Protein AF-A0A8K0QU36-F1 (afdb_monomer_lite)

Foldseek 3Di:
DDDDDDDDDDDDDDDDDDDDDDDDDDDDDDDDDDDDDDDDPDPDDPALLPPDDDDDAQDQPPPDFLVVLLVVLVVQQVVQPDHPPDPGGDHLQVVQVSLQSSLCVDDFYQDPVGTDSGTDDSVLLVCSSPDDDGDDDRGVRNSSSSVVVVVSVVVVD

Structure (mmCIF, N/CA/C/O backbone):
data_AF-A0A8K0QU36-F1
#
_entry.id   AF-A0A8K0QU36-F1
#
loop_
_atom_site.group_PDB
_atom_site.id
_atom_site.type_symbol
_atom_site.label_atom_id
_atom_site.label_alt_id
_atom_site.label_comp_id
_atom_site.label_asym_id
_atom_site.label_entity_id
_atom_site.label_seq_id
_atom_site.pdbx_PDB_ins_code
_atom_site.Cartn_x
_atom_site.Cartn_y
_atom_site.Cartn_z
_atom_site.occupancy
_atom_site.B_iso_or_equiv
_atom_site.auth_seq_id
_atom_site.auth_comp_id
_atom_site.auth_asym_id
_atom_site.auth_atom_id
_atom_site.pdbx_PDB_model_num
ATOM 1 N N . MET A 1 1 ? 23.794 62.687 2.433 1.00 45.56 1 MET A N 1
ATOM 2 C CA . MET A 1 1 ? 22.501 63.332 2.124 1.00 45.56 1 MET A CA 1
ATOM 3 C C . MET A 1 1 ? 21.405 62.261 2.133 1.00 45.56 1 MET A C 1
ATOM 5 O O . MET A 1 1 ? 21.720 61.137 1.760 1.00 45.56 1 MET A O 1
ATOM 9 N N . PRO A 1 2 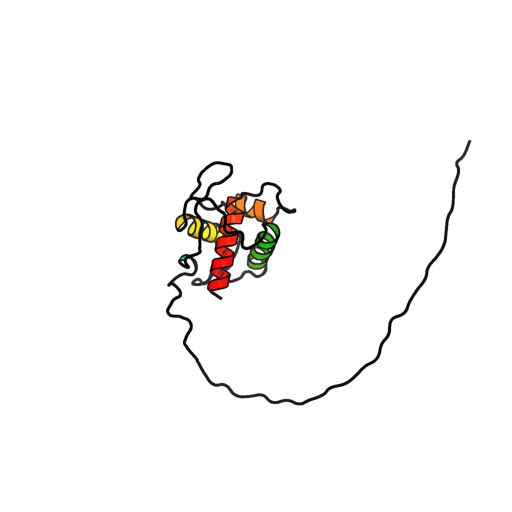? 20.215 62.592 2.667 1.00 50.97 2 PRO A N 1
ATOM 10 C CA . PRO A 1 2 ? 19.118 61.691 3.086 1.00 50.97 2 PRO A CA 1
ATOM 11 C C . PRO A 1 2 ? 18.182 61.247 1.917 1.00 50.97 2 PRO A C 1
ATOM 13 O O . PRO A 1 2 ? 18.490 61.574 0.770 1.00 50.97 2 PRO A O 1
ATOM 16 N N . PRO A 1 3 ? 17.114 60.448 2.170 1.00 62.78 3 PRO A N 1
ATOM 17 C CA . PRO A 1 3 ? 16.511 59.495 1.230 1.00 62.78 3 PRO A CA 1
ATOM 18 C C . PRO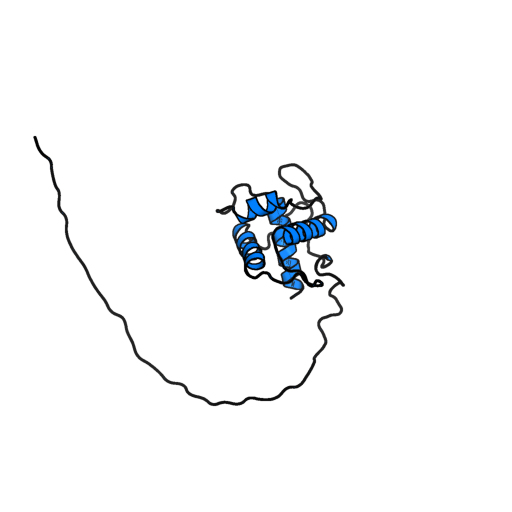 A 1 3 ? 15.348 60.077 0.408 1.00 62.78 3 PRO A C 1
ATOM 20 O O . PRO A 1 3 ? 14.805 61.129 0.732 1.00 62.78 3 PRO A O 1
ATOM 23 N N . SER A 1 4 ? 14.934 59.364 -0.645 1.00 68.75 4 SER A N 1
ATOM 24 C CA . SER A 1 4 ? 13.671 59.625 -1.349 1.00 68.75 4 SER A CA 1
ATOM 25 C C . SER A 1 4 ? 12.627 58.575 -0.980 1.00 68.75 4 SER A C 1
ATOM 27 O O . SER A 1 4 ? 12.586 57.485 -1.546 1.00 68.75 4 SER A O 1
ATOM 29 N N . ASP A 1 5 ? 11.790 58.953 -0.018 1.00 57.06 5 ASP A N 1
ATOM 30 C CA . ASP A 1 5 ? 10.438 58.443 0.176 1.00 57.06 5 ASP A CA 1
ATOM 31 C C . ASP A 1 5 ? 9.580 58.751 -1.060 1.00 57.06 5 ASP A C 1
ATOM 33 O O . ASP A 1 5 ? 9.415 59.911 -1.442 1.00 57.06 5 ASP A O 1
ATOM 37 N N . MET A 1 6 ? 8.965 57.726 -1.650 1.00 68.44 6 MET A N 1
ATOM 38 C CA . MET A 1 6 ? 7.780 57.900 -2.487 1.00 68.44 6 MET A CA 1
ATOM 39 C C . MET A 1 6 ? 6.622 57.122 -1.877 1.00 68.44 6 MET A C 1
ATOM 41 O O . MET A 1 6 ? 6.490 55.909 -2.014 1.00 68.44 6 MET A O 1
ATOM 45 N N . GLN A 1 7 ? 5.775 57.883 -1.192 1.00 57.81 7 GLN A N 1
ATOM 46 C CA . GLN A 1 7 ? 4.448 57.489 -0.757 1.00 57.81 7 GLN A CA 1
ATOM 47 C C . GLN A 1 7 ? 3.567 57.180 -1.976 1.00 57.81 7 GLN A C 1
ATOM 49 O O . GLN A 1 7 ? 3.507 57.977 -2.916 1.00 57.81 7 GLN A O 1
ATOM 54 N N . ARG A 1 8 ? 2.780 56.099 -1.923 1.00 59.91 8 ARG A N 1
ATOM 55 C CA . ARG A 1 8 ? 1.491 56.063 -2.627 1.00 59.91 8 ARG A CA 1
ATOM 56 C C . ARG A 1 8 ? 0.457 55.220 -1.883 1.00 59.91 8 ARG A C 1
ATOM 58 O O . ARG A 1 8 ? 0.452 53.997 -1.938 1.00 59.91 8 ARG A O 1
ATOM 65 N N . THR A 1 9 ? -0.420 55.943 -1.201 1.00 62.91 9 THR A N 1
ATOM 66 C CA . THR A 1 9 ? -1.713 55.524 -0.645 1.00 62.91 9 THR A CA 1
ATOM 67 C C . THR A 1 9 ? -2.759 55.346 -1.760 1.00 62.91 9 THR A C 1
ATOM 69 O O . THR A 1 9 ? -2.553 55.833 -2.873 1.00 62.91 9 THR A O 1
ATOM 72 N N . MET A 1 10 ? -3.916 54.773 -1.380 1.00 48.91 10 MET A N 1
ATOM 73 C CA . MET A 1 10 ? -5.241 54.669 -2.040 1.00 48.91 10 MET A CA 1
ATOM 74 C C . MET A 1 10 ? -5.506 53.235 -2.554 1.00 48.91 10 MET A C 1
ATOM 76 O O . MET A 1 10 ? -4.688 52.701 -3.286 1.00 48.91 10 MET A O 1
ATOM 80 N N . ARG A 1 11 ? -6.620 52.544 -2.275 1.00 57.56 11 ARG A N 1
ATOM 81 C CA . ARG A 1 11 ? -7.922 52.913 -1.688 1.00 57.56 11 ARG A CA 1
ATOM 82 C C . ARG A 1 11 ? -8.710 51.612 -1.409 1.00 57.56 11 ARG A C 1
ATOM 84 O O . ARG A 1 11 ? -8.666 50.708 -2.237 1.00 57.56 11 ARG A O 1
ATOM 91 N N . SER A 1 12 ? -9.453 51.545 -0.302 1.00 51.12 12 SER A N 1
ATOM 92 C CA . SER A 1 12 ? -10.489 50.529 -0.044 1.00 51.12 12 SER A CA 1
ATOM 93 C C . SER A 1 12 ? -11.645 50.625 -1.042 1.00 51.12 12 SER A C 1
ATOM 95 O O . SER A 1 12 ? -12.034 51.729 -1.431 1.00 51.12 12 SER A O 1
ATOM 97 N N . THR A 1 13 ? -12.268 49.495 -1.382 1.00 55.62 13 THR A N 1
ATOM 98 C CA . THR A 1 13 ? -13.684 49.464 -1.781 1.00 55.62 13 THR A CA 1
ATOM 99 C C . THR A 1 13 ? -14.317 48.152 -1.321 1.00 55.62 13 THR A C 1
ATOM 101 O O . THR A 1 13 ? -13.862 47.064 -1.662 1.00 55.62 13 THR A O 1
ATOM 104 N N . GLU A 1 14 ? -15.336 48.308 -0.489 1.00 46.00 14 GLU A N 1
ATOM 105 C CA . GLU A 1 14 ? -16.201 47.298 0.105 1.00 46.00 14 GLU A CA 1
ATOM 106 C C . GLU A 1 14 ? -17.443 47.029 -0.773 1.00 46.00 14 GLU A C 1
ATOM 108 O O . GLU A 1 14 ? -18.006 47.976 -1.316 1.00 46.00 14 GLU A O 1
ATOM 113 N N . LEU A 1 15 ? -17.890 45.755 -0.759 1.00 45.91 15 LEU A N 1
ATOM 114 C CA . LEU A 1 15 ? -19.283 45.235 -0.823 1.00 45.91 15 LEU A CA 1
ATOM 115 C C . LEU A 1 15 ? -20.071 45.338 -2.164 1.00 45.91 15 LEU A C 1
ATOM 117 O O . LEU A 1 15 ? -19.744 46.198 -2.976 1.00 45.91 15 LEU A O 1
ATOM 121 N N . PRO A 1 16 ? -21.106 44.485 -2.439 1.00 58.50 16 PRO A N 1
ATOM 122 C CA . PRO A 1 16 ? -21.974 43.774 -1.480 1.00 58.50 16 PRO A CA 1
ATOM 123 C C . PRO A 1 16 ? -22.357 42.297 -1.764 1.00 58.50 16 PRO A C 1
ATOM 125 O O . PRO A 1 16 ? -22.212 41.752 -2.854 1.00 58.50 16 PRO A O 1
ATOM 128 N N . ILE A 1 17 ? -22.917 41.689 -0.711 1.00 56.88 17 ILE A N 1
ATOM 129 C CA . ILE A 1 17 ? -23.646 40.412 -0.644 1.00 56.88 17 ILE A CA 1
ATOM 130 C C . ILE A 1 17 ? -25.107 40.637 -1.085 1.00 56.88 17 ILE A C 1
ATOM 132 O O . ILE A 1 17 ? -25.687 41.650 -0.691 1.00 56.88 17 ILE A O 1
ATOM 136 N N . PRO A 1 18 ? -25.755 39.681 -1.771 1.00 55.44 18 PRO A N 1
ATOM 137 C CA . PRO A 1 18 ? -27.208 39.546 -1.758 1.00 55.44 18 PRO A CA 1
ATOM 138 C C . PRO A 1 18 ? -27.679 38.348 -0.911 1.00 55.44 18 PRO A C 1
ATOM 140 O O . PRO A 1 18 ? -27.297 37.203 -1.147 1.00 55.44 18 PRO A O 1
ATOM 143 N N . SER A 1 19 ? -28.546 38.643 0.060 1.00 47.41 19 SER A N 1
ATOM 144 C CA . SER A 1 19 ? -29.415 37.703 0.788 1.00 47.41 19 SER A CA 1
ATOM 145 C C . SER A 1 19 ? -30.779 37.564 0.092 1.00 47.41 19 SER A C 1
ATOM 147 O O . SER A 1 19 ? -31.173 38.499 -0.607 1.00 47.41 19 SER A O 1
ATOM 149 N N . THR A 1 20 ? -31.515 36.473 0.389 1.00 48.56 20 THR A N 1
ATOM 150 C CA . THR A 1 20 ? -33.004 36.259 0.380 1.00 48.56 20 THR A CA 1
ATOM 151 C C . THR A 1 20 ? -33.381 34.935 -0.326 1.00 48.56 20 THR A C 1
ATOM 153 O O . THR A 1 20 ? -33.236 34.839 -1.537 1.00 48.56 20 THR A O 1
ATOM 156 N N . ILE A 1 21 ? -33.553 33.815 0.403 1.00 48.84 21 ILE A N 1
ATOM 157 C CA . ILE A 1 21 ? -34.781 33.203 1.000 1.00 48.84 21 ILE A CA 1
ATOM 158 C C . ILE A 1 21 ? -35.715 32.514 -0.022 1.00 48.84 21 ILE A C 1
ATOM 160 O O . ILE A 1 21 ? -36.285 33.189 -0.871 1.00 48.84 21 ILE A O 1
ATOM 164 N N . ALA A 1 22 ? -35.954 31.203 0.160 1.00 50.88 22 ALA A N 1
ATOM 165 C CA . ALA A 1 22 ? -37.264 30.560 -0.033 1.00 50.88 22 ALA A CA 1
ATOM 166 C C . ALA A 1 22 ? -37.329 29.190 0.683 1.00 50.88 22 ALA A C 1
ATOM 168 O O . ALA A 1 22 ? -36.541 28.288 0.399 1.00 50.88 22 ALA A O 1
ATOM 169 N N . ASP A 1 23 ? -38.285 29.095 1.607 1.00 43.94 23 ASP A N 1
ATOM 170 C CA . ASP A 1 23 ? -38.778 27.925 2.335 1.00 43.94 23 ASP A CA 1
ATOM 171 C C . ASP A 1 23 ? -39.265 26.773 1.443 1.00 43.94 23 ASP A C 1
ATOM 173 O O . ASP A 1 23 ? -39.796 26.976 0.350 1.00 43.94 23 ASP A O 1
ATOM 177 N N . GLY A 1 24 ? -39.169 25.557 1.983 1.00 41.25 24 GLY A N 1
ATOM 178 C CA . GLY A 1 24 ? -39.742 24.346 1.407 1.00 41.25 24 GLY A CA 1
ATOM 179 C C . GLY A 1 24 ? -39.797 23.207 2.422 1.00 41.25 24 GLY A C 1
ATOM 180 O O . GLY A 1 24 ? -39.072 22.226 2.281 1.00 41.25 24 GLY A O 1
ATOM 181 N N . ASP A 1 25 ? -40.650 23.346 3.439 1.00 46.16 25 ASP A N 1
ATOM 182 C CA . ASP A 1 25 ? -41.126 22.244 4.282 1.00 46.16 25 ASP A CA 1
ATOM 183 C C . ASP A 1 25 ? -41.812 21.162 3.430 1.00 46.16 25 ASP A C 1
ATOM 185 O O . ASP A 1 25 ? -42.714 21.471 2.647 1.00 46.16 25 ASP A O 1
ATOM 189 N N . LYS A 1 26 ? -41.448 19.887 3.632 1.00 53.66 26 LYS A N 1
ATOM 190 C CA . LYS A 1 26 ? -42.383 18.757 3.501 1.00 53.66 26 LYS A CA 1
ATOM 191 C C . LYS A 1 26 ? -41.963 17.558 4.354 1.00 53.66 26 LYS A C 1
ATOM 193 O O . LYS A 1 26 ? -40.803 17.160 4.409 1.00 53.66 26 LYS A O 1
ATOM 198 N N . GLU A 1 27 ? -42.978 17.028 5.019 1.00 45.25 27 GLU A N 1
ATOM 199 C CA . GLU A 1 27 ? -42.992 16.089 6.133 1.00 45.25 27 GLU A CA 1
ATOM 200 C C . GLU A 1 27 ? -42.409 14.689 5.854 1.00 45.25 27 GLU A C 1
ATOM 202 O O . GLU A 1 27 ? -42.726 14.026 4.872 1.00 45.25 27 GLU A O 1
ATOM 207 N N . ASN A 1 28 ? -41.592 14.229 6.804 1.00 48.31 28 ASN A N 1
ATOM 208 C CA . ASN A 1 28 ? -41.808 13.047 7.649 1.00 48.31 28 ASN A CA 1
ATOM 209 C C . ASN A 1 28 ? -42.518 11.812 7.040 1.00 48.31 28 ASN A C 1
ATOM 211 O O . ASN A 1 28 ? -43.740 11.790 6.919 1.00 48.31 28 ASN A O 1
ATOM 215 N N . GLN A 1 29 ? -41.758 10.729 6.819 1.00 44.88 29 GLN A N 1
ATOM 216 C CA . GLN A 1 29 ? -42.205 9.337 7.007 1.00 44.88 29 GLN A CA 1
ATOM 217 C C . GLN A 1 29 ? -40.998 8.371 6.983 1.00 44.88 29 GLN A C 1
ATOM 219 O O . GLN A 1 29 ? -40.489 7.982 5.938 1.00 44.88 29 GLN A O 1
ATOM 224 N N . SER A 1 30 ? -40.529 7.974 8.168 1.00 48.59 30 SER A N 1
ATOM 225 C CA . SER A 1 30 ? -40.088 6.586 8.405 1.00 48.59 30 SER A CA 1
ATOM 226 C C . SER A 1 30 ? -41.333 5.775 8.811 1.00 48.59 30 SER A C 1
ATOM 228 O O . SER A 1 30 ? -42.301 6.414 9.228 1.00 48.59 30 SER A O 1
ATOM 230 N N . PRO A 1 31 ? -41.353 4.426 8.823 1.00 61.03 31 PRO A N 1
ATOM 231 C CA . PRO A 1 31 ? -40.268 3.460 8.595 1.00 61.03 31 PRO A CA 1
ATOM 232 C C . PRO A 1 31 ? -40.669 2.316 7.627 1.00 61.03 31 PRO A C 1
ATOM 234 O O . PRO A 1 31 ? -41.835 2.181 7.295 1.00 61.03 31 PRO A O 1
ATOM 237 N N . VAL A 1 32 ? -39.735 1.437 7.237 1.00 43.47 32 VAL A N 1
ATOM 238 C CA . VAL A 1 32 ? -39.955 -0.027 7.122 1.00 43.47 32 VAL A CA 1
ATOM 239 C C . VAL A 1 32 ? -38.612 -0.710 6.846 1.00 43.47 32 VAL A C 1
ATOM 241 O O . VAL A 1 32 ? -37.908 -0.417 5.886 1.00 43.47 32 VAL A O 1
ATOM 244 N N . ARG A 1 33 ? -38.256 -1.622 7.753 1.00 57.25 33 ARG A N 1
ATOM 245 C CA . ARG A 1 33 ? -37.250 -2.663 7.553 1.00 57.25 33 ARG A CA 1
ATOM 246 C C . ARG A 1 33 ? -37.854 -3.754 6.683 1.00 57.25 33 ARG A C 1
ATOM 248 O O . ARG A 1 33 ? -38.944 -4.218 6.998 1.00 57.25 33 ARG A O 1
ATOM 255 N N . THR A 1 34 ? -37.113 -4.200 5.685 1.00 37.84 34 THR A N 1
ATOM 256 C CA . THR A 1 34 ? -37.109 -5.531 5.046 1.00 37.84 34 THR A CA 1
ATOM 257 C C . THR A 1 34 ? -36.242 -5.330 3.807 1.00 37.84 34 THR A C 1
ATOM 259 O O . THR A 1 34 ? -36.353 -4.311 3.145 1.00 37.84 34 THR A O 1
ATOM 262 N N . SER A 1 35 ? -35.299 -6.164 3.429 1.00 46.28 35 SER A N 1
ATOM 263 C CA . SER A 1 35 ? -34.723 -7.402 3.937 1.00 46.28 35 SER A CA 1
ATOM 264 C C . SER A 1 35 ? -33.541 -7.651 2.994 1.00 46.28 35 SER A C 1
ATOM 266 O O . SER A 1 35 ? -33.493 -7.085 1.904 1.00 46.28 35 SER A O 1
ATOM 268 N N . SER A 1 36 ? -32.586 -8.455 3.440 1.00 51.97 36 SER A N 1
ATOM 269 C CA . SER A 1 36 ? -31.518 -9.048 2.641 1.00 51.97 36 SER A CA 1
ATOM 270 C C . SER A 1 36 ? -31.891 -9.264 1.170 1.00 51.97 36 SER A C 1
ATOM 272 O O . SER A 1 36 ? -32.830 -10.002 0.888 1.00 51.97 36 SER A O 1
ATOM 274 N N . ASP A 1 37 ? -31.116 -8.673 0.265 1.00 45.09 37 ASP A N 1
ATOM 275 C CA . ASP A 1 37 ? -30.994 -9.152 -1.109 1.00 45.09 37 ASP A CA 1
ATOM 276 C C . ASP A 1 37 ? -29.506 -9.457 -1.329 1.00 45.09 37 ASP A C 1
ATOM 278 O O . ASP A 1 37 ? -28.669 -8.596 -1.616 1.00 45.09 37 ASP A O 1
ATOM 282 N N . GLU A 1 38 ? -29.157 -10.701 -0.998 1.00 53.06 38 GLU A N 1
ATOM 283 C CA . GLU A 1 38 ? -27.976 -11.381 -1.511 1.00 53.06 38 GLU A CA 1
ATOM 284 C C . GLU A 1 38 ? -28.052 -11.379 -3.039 1.00 53.06 38 GLU A C 1
ATOM 286 O O . GLU A 1 38 ? -29.000 -11.949 -3.563 1.00 53.06 38 GLU A O 1
ATOM 291 N N . SER A 1 39 ? -27.065 -10.794 -3.735 1.00 50.66 39 SER A N 1
ATOM 292 C CA . SER A 1 39 ? -26.562 -11.244 -5.056 1.00 50.66 39 SER A CA 1
ATOM 293 C C . SER A 1 39 ? -25.512 -10.278 -5.628 1.00 50.66 39 SER A C 1
ATOM 295 O O . SER A 1 39 ? -25.708 -9.658 -6.670 1.00 50.66 39 SER A O 1
ATOM 297 N N . ARG A 1 40 ? -24.360 -10.128 -4.966 1.00 50.00 40 ARG A N 1
ATOM 298 C CA . ARG A 1 40 ? -23.145 -9.592 -5.624 1.00 50.00 40 ARG A CA 1
ATOM 299 C C . ARG A 1 40 ? -21.858 -10.323 -5.246 1.00 50.00 40 ARG A C 1
ATOM 301 O O . ARG A 1 40 ? -20.773 -9.822 -5.508 1.00 50.00 40 ARG A O 1
ATOM 308 N N . SER A 1 41 ? -21.955 -11.496 -4.624 1.00 52.94 41 SER A N 1
ATOM 309 C CA . SER A 1 41 ? -20.802 -12.114 -3.965 1.00 52.94 41 SER A CA 1
ATOM 310 C C . SER A 1 41 ? -20.617 -13.578 -4.346 1.00 52.94 41 SER A C 1
ATOM 312 O O . SER A 1 41 ? -20.556 -14.438 -3.474 1.00 52.94 41 SER A O 1
ATOM 314 N N . SER A 1 42 ? -20.526 -13.862 -5.644 1.00 56.91 42 SER A N 1
ATOM 315 C CA . SER A 1 42 ? -20.072 -15.173 -6.134 1.00 56.91 42 SER A CA 1
ATOM 316 C C . SER A 1 42 ? -18.823 -15.113 -7.015 1.00 56.91 42 SER A C 1
ATOM 318 O O . SER A 1 42 ? -18.152 -16.129 -7.135 1.00 56.91 42 SER A O 1
ATOM 320 N N . ASP A 1 43 ? -18.455 -13.942 -7.549 1.00 69.00 43 ASP A N 1
ATOM 321 C CA . ASP A 1 43 ? -17.285 -13.811 -8.436 1.00 69.00 43 ASP A CA 1
ATOM 322 C C . ASP A 1 43 ? -16.073 -13.140 -7.769 1.00 69.00 43 ASP A C 1
ATOM 324 O O . ASP A 1 43 ? -14.991 -13.085 -8.351 1.00 69.00 43 ASP A O 1
ATOM 328 N N . LEU A 1 44 ? -16.228 -12.622 -6.543 1.00 73.69 44 LEU A N 1
ATOM 329 C CA . LEU A 1 44 ? -15.104 -12.062 -5.797 1.00 73.69 44 LEU A CA 1
ATOM 330 C C . LEU A 1 44 ? -14.327 -13.185 -5.095 1.00 73.69 44 LEU A C 1
ATOM 332 O O . LEU A 1 44 ? -14.931 -14.057 -4.464 1.00 73.69 44 LEU A O 1
ATOM 336 N N . PRO A 1 45 ? -12.988 -13.172 -5.171 1.00 81.94 45 PRO A N 1
ATOM 337 C CA . PRO A 1 45 ? -12.164 -14.190 -4.537 1.00 81.94 45 PRO A CA 1
ATOM 338 C C . PRO A 1 45 ? -12.226 -14.107 -3.005 1.00 81.94 45 PRO A C 1
ATOM 340 O O . PRO A 1 45 ? -12.663 -13.116 -2.424 1.00 81.94 45 PRO A O 1
ATOM 343 N N . ALA A 1 46 ? -11.721 -15.140 -2.325 1.00 84.12 46 ALA A N 1
ATOM 344 C CA . ALA A 1 46 ? -11.716 -15.211 -0.859 1.00 84.12 46 ALA A CA 1
ATOM 345 C C . ALA A 1 46 ? -10.920 -14.075 -0.178 1.00 84.12 46 ALA A C 1
ATOM 347 O O . ALA A 1 46 ? -11.118 -13.799 1.006 1.00 84.12 46 ALA A O 1
ATOM 348 N N . SER A 1 47 ? -10.018 -13.413 -0.909 1.00 86.88 47 SER A N 1
ATOM 349 C CA . SER A 1 47 ? -9.255 -12.258 -0.442 1.00 86.88 47 SER A CA 1
ATOM 350 C C . SER A 1 47 ? -9.240 -11.159 -1.495 1.00 86.88 47 SER A C 1
ATOM 352 O O . SER A 1 47 ? -9.014 -11.427 -2.670 1.00 86.88 47 SER A O 1
ATOM 354 N N . TYR A 1 48 ? -9.360 -9.901 -1.065 1.00 89.19 48 TYR A N 1
ATOM 355 C CA . TYR A 1 48 ? -9.229 -8.743 -1.955 1.00 89.19 48 TYR A CA 1
ATOM 356 C C . TYR A 1 48 ? -7.870 -8.696 -2.678 1.00 89.19 48 TYR A C 1
ATOM 358 O O . TYR A 1 48 ? -7.755 -8.151 -3.773 1.00 89.19 48 TYR A O 1
ATOM 366 N N . LEU A 1 49 ? -6.837 -9.301 -2.083 1.00 88.69 49 LEU A N 1
ATOM 367 C CA . LEU A 1 49 ? -5.508 -9.423 -2.677 1.00 88.69 49 LEU A CA 1
ATOM 368 C C . LEU A 1 49 ? -5.511 -10.277 -3.951 1.00 88.69 49 LEU A C 1
ATOM 370 O O . LEU A 1 49 ? -4.678 -10.046 -4.823 1.00 88.69 49 LEU A O 1
ATOM 374 N N . ASP A 1 50 ? -6.457 -11.206 -4.084 1.00 87.06 50 ASP A N 1
ATOM 375 C CA . ASP A 1 50 ? -6.573 -12.128 -5.219 1.00 87.06 50 ASP A CA 1
ATOM 376 C C . ASP A 1 50 ? -7.438 -11.575 -6.357 1.00 87.06 50 ASP A C 1
ATOM 378 O O . ASP A 1 50 ? -7.617 -12.250 -7.365 1.00 87.06 50 ASP A O 1
ATOM 382 N N . ILE A 1 51 ? -7.982 -10.357 -6.221 1.00 86.00 51 ILE A N 1
ATOM 383 C CA . ILE A 1 51 ? -8.731 -9.716 -7.307 1.00 86.00 51 ILE A CA 1
ATOM 384 C C . ILE A 1 51 ? -7.784 -9.543 -8.504 1.00 86.00 51 ILE A C 1
ATOM 386 O O . ILE A 1 51 ? -6.788 -8.823 -8.360 1.00 86.00 51 ILE A O 1
ATOM 390 N N . PRO A 1 52 ? -8.053 -10.164 -9.666 1.00 83.50 52 PRO A N 1
ATOM 391 C CA . PRO A 1 52 ? -7.234 -9.954 -10.848 1.00 83.50 52 PRO A CA 1
ATOM 392 C C . PRO A 1 52 ? -7.368 -8.495 -11.287 1.00 83.50 52 PRO A C 1
ATOM 394 O O . PRO A 1 52 ? -8.467 -7.942 -11.311 1.00 83.50 52 PRO A O 1
ATOM 397 N N . LEU A 1 53 ? -6.239 -7.864 -11.592 1.00 82.56 53 LEU A N 1
ATOM 398 C CA . LEU A 1 53 ? -6.199 -6.537 -12.191 1.00 82.56 53 LEU A CA 1
ATOM 399 C C . LEU A 1 53 ? -5.572 -6.669 -13.573 1.00 82.56 53 LEU A C 1
ATOM 401 O O . LEU A 1 53 ? -4.636 -7.447 -13.746 1.00 82.56 53 LEU A O 1
ATOM 405 N N . ASP A 1 54 ? -6.088 -5.911 -14.537 1.00 75.00 54 ASP A N 1
ATOM 406 C CA . ASP A 1 54 ? -5.522 -5.886 -15.880 1.00 75.00 54 ASP A CA 1
ATOM 407 C C . ASP A 1 54 ? -4.140 -5.226 -15.824 1.00 75.00 54 ASP A C 1
ATOM 409 O O . ASP A 1 54 ? -3.996 -4.022 -15.596 1.00 75.00 54 ASP A O 1
ATOM 413 N N . GLU A 1 55 ? -3.109 -6.045 -15.997 1.00 71.56 55 GLU A N 1
ATOM 414 C CA . GLU A 1 55 ? -1.721 -5.618 -16.081 1.00 71.56 55 GLU A CA 1
ATOM 415 C C . GLU A 1 55 ? -1.225 -5.797 -17.506 1.00 71.56 55 GLU A C 1
ATOM 417 O O . GLU A 1 55 ? -1.226 -6.898 -18.059 1.00 71.56 55 GLU A O 1
ATOM 422 N N . ILE A 1 56 ? -0.743 -4.708 -18.091 1.00 67.31 56 ILE A N 1
ATOM 423 C CA . ILE A 1 56 ? 0.064 -4.774 -19.301 1.00 67.31 56 ILE A CA 1
ATOM 424 C C . ILE A 1 56 ? 1.512 -4.932 -18.836 1.00 67.31 56 ILE A C 1
ATOM 426 O O . ILE A 1 56 ? 2.024 -4.120 -18.065 1.00 67.31 56 ILE A O 1
ATOM 430 N N . GLN A 1 57 ? 2.176 -6.009 -19.260 1.00 61.34 57 GLN A N 1
ATOM 431 C CA . GLN A 1 57 ? 3.548 -6.298 -18.847 1.00 61.34 57 GLN A CA 1
ATOM 432 C C . GLN A 1 57 ? 4.481 -5.132 -19.212 1.00 61.34 57 GLN A C 1
ATOM 434 O O . GLN A 1 57 ? 4.582 -4.753 -20.376 1.00 61.34 57 GLN A O 1
ATOM 439 N N . GLY A 1 58 ? 5.176 -4.579 -18.214 1.00 55.78 58 GLY A N 1
ATOM 440 C CA . GLY A 1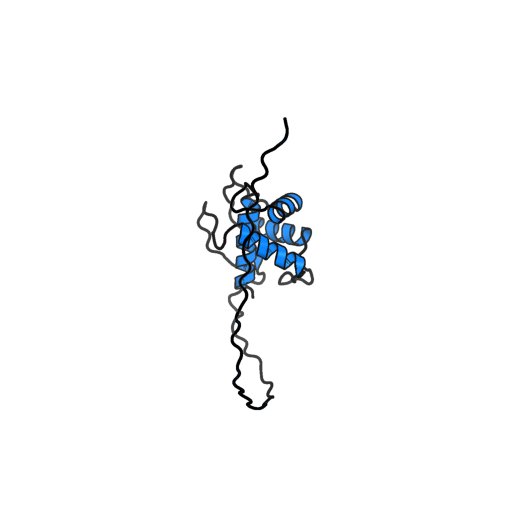 58 ? 6.070 -3.426 -18.387 1.00 55.78 58 GLY A CA 1
ATOM 441 C C . GLY A 1 58 ? 5.379 -2.060 -18.304 1.00 55.78 58 GLY A C 1
ATOM 442 O O . GLY A 1 58 ? 6.060 -1.037 -18.305 1.00 55.78 58 GLY A O 1
ATOM 443 N N . GLU A 1 59 ? 4.054 -2.016 -18.163 1.00 60.81 59 GLU A N 1
ATOM 444 C CA . GLU A 1 59 ? 3.300 -0.782 -17.971 1.00 60.81 59 GLU A CA 1
ATOM 445 C C . GLU A 1 59 ? 2.710 -0.744 -16.559 1.00 60.81 59 GLU A C 1
ATOM 447 O O . GLU A 1 59 ? 2.105 -1.698 -16.075 1.00 60.81 59 GLU A O 1
ATOM 452 N N . VAL A 1 60 ? 2.905 0.376 -15.865 1.00 60.00 60 VAL A N 1
ATOM 453 C CA . VAL A 1 60 ? 2.245 0.628 -14.582 1.00 60.00 60 VAL A CA 1
ATOM 454 C C . VAL A 1 60 ? 0.787 0.958 -14.884 1.00 60.00 60 VAL A C 1
ATOM 456 O O . VAL A 1 60 ? 0.575 1.967 -15.549 1.00 60.00 60 VAL A O 1
ATOM 459 N N . PRO A 1 61 ? -0.218 0.215 -14.386 1.00 63.31 61 PRO A N 1
ATOM 460 C CA . PRO A 1 61 ? -1.604 0.642 -14.503 1.00 63.31 61 PRO A CA 1
ATOM 461 C C . PRO A 1 61 ? -1.774 2.021 -13.847 1.00 63.31 61 PRO A C 1
ATOM 463 O O . PRO A 1 61 ? -1.711 2.168 -12.621 1.00 63.31 61 PRO A O 1
ATOM 466 N N . ILE A 1 62 ? -1.904 3.066 -14.670 1.00 66.19 62 ILE A N 1
ATOM 467 C CA . ILE A 1 62 ? -2.039 4.452 -14.210 1.00 66.19 62 ILE A CA 1
ATOM 468 C C . ILE A 1 62 ? -3.522 4.726 -13.985 1.00 66.19 62 ILE A C 1
ATOM 470 O O . ILE A 1 62 ? -4.194 5.325 -14.822 1.00 66.19 62 ILE A O 1
ATOM 474 N N . TYR A 1 63 ? -4.035 4.298 -12.836 1.00 70.06 63 TYR A N 1
ATOM 475 C CA . TYR A 1 63 ? -5.389 4.666 -12.423 1.00 70.06 63 TYR A CA 1
ATOM 476 C C . TYR A 1 63 ? -5.419 6.096 -11.882 1.00 70.06 63 TYR A C 1
ATOM 478 O O . TYR A 1 63 ? -6.335 6.862 -12.176 1.00 70.06 63 TYR A O 1
ATOM 486 N N . GLU A 1 64 ? -4.388 6.493 -11.126 1.00 78.50 64 GLU A N 1
ATOM 487 C CA . GLU A 1 64 ? -4.249 7.857 -10.621 1.00 78.50 64 GLU A CA 1
ATOM 488 C C . GLU A 1 64 ? -2.799 8.326 -10.512 1.00 78.50 64 GLU A C 1
ATOM 490 O O . GLU A 1 64 ? -1.868 7.539 -10.381 1.00 78.50 64 GLU A O 1
ATOM 495 N N . ASN A 1 65 ? -2.606 9.648 -10.467 1.00 83.69 65 ASN A N 1
ATOM 496 C CA . ASN A 1 65 ? -1.290 10.246 -10.258 1.00 83.69 65 ASN A CA 1
ATOM 497 C C . ASN A 1 65 ? -0.730 9.988 -8.841 1.00 83.69 65 ASN A C 1
ATOM 499 O O . ASN A 1 65 ? -1.463 9.816 -7.865 1.00 83.69 65 ASN A O 1
ATOM 503 N N . ALA A 1 66 ? 0.598 10.050 -8.693 1.00 83.56 66 ALA A N 1
ATOM 504 C CA . ALA A 1 66 ? 1.273 9.753 -7.425 1.00 83.56 66 ALA A CA 1
ATOM 505 C C . ALA A 1 66 ? 0.811 10.634 -6.250 1.00 83.56 66 ALA A C 1
ATOM 507 O O . ALA A 1 66 ? 0.828 10.216 -5.092 1.00 83.56 66 ALA A O 1
ATOM 508 N N . SER A 1 67 ? 0.386 11.869 -6.516 1.00 85.75 67 SER A N 1
ATOM 509 C CA . SER A 1 67 ? -0.164 12.764 -5.492 1.00 85.75 67 SER A CA 1
ATOM 510 C C . SER A 1 67 ? -1.518 12.287 -4.964 1.00 85.75 67 SER A C 1
ATOM 512 O O . SER A 1 67 ? -1.741 12.329 -3.755 1.00 85.75 67 SER A O 1
ATOM 514 N N . ALA A 1 68 ? -2.400 11.808 -5.838 1.00 87.81 68 ALA A N 1
ATOM 515 C CA . ALA A 1 68 ? -3.695 11.247 -5.474 1.00 87.81 68 ALA A CA 1
ATOM 516 C C . ALA A 1 68 ? -3.526 9.942 -4.688 1.00 87.81 68 ALA A C 1
ATOM 518 O O . ALA A 1 68 ? -4.088 9.822 -3.598 1.00 87.81 68 ALA A O 1
ATOM 519 N N . ILE A 1 69 ? -2.642 9.050 -5.147 1.00 88.94 69 ILE A N 1
ATOM 520 C CA . ILE A 1 69 ? -2.300 7.812 -4.431 1.00 88.94 69 ILE A CA 1
ATOM 521 C C . ILE A 1 69 ? -1.799 8.118 -3.020 1.00 88.94 69 ILE A C 1
ATOM 523 O O . ILE A 1 69 ? -2.325 7.580 -2.048 1.00 88.94 69 ILE A O 1
ATOM 527 N N . ARG A 1 70 ? -0.860 9.060 -2.864 1.00 89.75 70 ARG A N 1
ATOM 528 C CA . ARG A 1 70 ? -0.385 9.485 -1.534 1.00 89.75 70 ARG A CA 1
ATOM 529 C C . ARG A 1 70 ? -1.507 10.016 -0.654 1.00 89.75 70 ARG A C 1
ATOM 531 O O . ARG A 1 70 ? -1.570 9.652 0.516 1.00 89.75 70 ARG A O 1
ATOM 538 N N . ARG A 1 71 ? -2.395 10.861 -1.189 1.00 90.94 71 ARG A N 1
ATOM 539 C CA . ARG A 1 71 ? -3.546 11.389 -0.435 1.00 90.94 71 ARG A CA 1
ATOM 540 C C . ARG A 1 71 ? -4.465 10.265 0.033 1.00 90.94 71 ARG A C 1
ATOM 542 O O . ARG A 1 71 ? -4.853 10.255 1.197 1.00 90.94 71 ARG A O 1
ATOM 549 N N . LYS A 1 72 ? -4.779 9.305 -0.837 1.00 92.56 72 LYS A N 1
ATOM 550 C CA . LYS A 1 72 ? -5.642 8.168 -0.498 1.00 92.56 72 LYS A CA 1
ATOM 551 C C . LYS A 1 72 ? -4.995 7.236 0.523 1.00 92.56 72 LYS A C 1
ATOM 553 O O . LYS A 1 72 ? -5.641 6.890 1.507 1.00 92.56 72 LYS A O 1
ATOM 558 N N . LEU A 1 73 ? -3.718 6.894 0.357 1.00 92.38 73 LEU A N 1
ATOM 559 C CA . LEU A 1 73 ? -2.991 6.080 1.333 1.00 92.38 73 LEU A CA 1
ATOM 560 C C . LEU A 1 73 ? -2.882 6.790 2.691 1.00 92.38 73 LEU A C 1
ATOM 562 O O . LEU A 1 73 ? -3.177 6.180 3.715 1.00 92.38 73 LEU A O 1
ATOM 566 N N . ASN A 1 74 ? -2.547 8.086 2.721 1.00 93.38 74 ASN A N 1
ATOM 567 C CA . ASN A 1 74 ? -2.550 8.863 3.967 1.00 93.38 74 ASN A CA 1
ATOM 568 C C . ASN A 1 74 ? -3.944 8.896 4.607 1.00 93.38 74 ASN A C 1
ATOM 570 O O . ASN A 1 74 ? -4.054 8.669 5.808 1.00 93.38 74 ASN A O 1
ATOM 574 N N . LYS A 1 75 ? -5.017 9.042 3.819 1.00 95.06 75 LYS A N 1
ATOM 575 C CA . LYS A 1 75 ? -6.394 8.975 4.326 1.00 95.06 75 LYS A CA 1
ATOM 576 C C . LYS A 1 75 ? -6.705 7.627 4.984 1.00 95.06 75 LYS A C 1
ATOM 578 O O . LYS A 1 75 ? -7.322 7.611 6.047 1.00 95.06 75 LYS A O 1
ATOM 583 N N . LEU A 1 76 ? -6.272 6.502 4.407 1.00 94.06 76 LEU A N 1
ATOM 584 C CA . LEU A 1 76 ? -6.445 5.174 5.024 1.00 94.06 76 LEU A CA 1
ATOM 585 C C . LEU A 1 76 ? -5.718 5.068 6.374 1.00 94.06 76 LEU A C 1
ATOM 587 O O . LEU A 1 76 ? -6.254 4.482 7.315 1.00 94.06 76 LEU A O 1
ATOM 591 N N . LEU A 1 77 ? -4.523 5.659 6.481 1.00 93.81 77 LEU A N 1
ATOM 592 C CA . LEU A 1 77 ? -3.738 5.691 7.720 1.00 93.81 77 LEU A CA 1
ATOM 593 C C . LEU A 1 77 ? -4.363 6.601 8.786 1.00 93.81 77 LEU A C 1
ATOM 595 O O . LEU A 1 77 ? -4.428 6.221 9.954 1.00 93.81 77 LEU A O 1
ATOM 599 N N . GLU A 1 78 ? -4.829 7.785 8.395 1.00 94.81 78 GLU A N 1
ATOM 600 C CA . GLU A 1 78 ? -5.460 8.768 9.285 1.00 94.81 78 GLU A CA 1
ATOM 601 C C . GLU A 1 78 ? -6.793 8.255 9.832 1.00 94.81 78 GLU A C 1
ATOM 603 O O . GLU A 1 78 ? -7.047 8.321 11.034 1.00 94.81 78 GLU A O 1
ATOM 608 N N . THR A 1 79 ? -7.616 7.671 8.958 1.00 94.69 79 THR A N 1
ATOM 609 C CA . THR A 1 79 ? -8.914 7.089 9.332 1.00 94.69 79 THR A CA 1
ATOM 610 C C . THR A 1 79 ? -8.788 5.746 10.045 1.00 94.69 79 THR A C 1
ATOM 612 O O . THR A 1 79 ? -9.788 5.236 10.549 1.00 94.69 79 THR A O 1
ATOM 615 N N . LYS A 1 80 ? -7.579 5.164 10.100 1.00 92.62 80 LYS A N 1
ATOM 616 C CA . LYS A 1 80 ? -7.334 3.801 10.594 1.00 92.62 80 LYS A CA 1
ATOM 617 C C . LYS A 1 80 ? -8.327 2.812 9.978 1.00 92.62 80 LYS A C 1
ATOM 619 O O . LYS A 1 80 ? -8.917 1.996 10.689 1.00 92.62 80 LYS A O 1
ATOM 624 N N . ALA A 1 81 ? -8.531 2.908 8.664 1.00 93.00 81 ALA A N 1
ATOM 625 C CA . ALA A 1 81 ? -9.459 2.045 7.942 1.00 93.00 81 ALA A CA 1
ATOM 626 C C . ALA A 1 81 ? -9.130 0.564 8.199 1.00 93.00 81 ALA A C 1
ATOM 628 O O . ALA A 1 81 ? -7.962 0.197 8.354 1.00 93.00 81 ALA A O 1
ATOM 629 N N . LYS A 1 82 ? -10.151 -0.294 8.283 1.00 94.00 82 LYS A N 1
ATOM 630 C CA . LYS A 1 82 ? -9.950 -1.736 8.476 1.00 94.00 82 LYS A CA 1
ATOM 631 C C . LYS A 1 82 ? -9.428 -2.371 7.190 1.00 94.00 82 LYS A C 1
ATOM 633 O O . LYS A 1 82 ? -9.867 -2.009 6.102 1.00 94.00 82 LYS A O 1
ATOM 638 N N . ILE A 1 83 ? -8.509 -3.320 7.330 1.00 92.25 83 ILE A N 1
ATOM 639 C CA . ILE A 1 83 ? -8.028 -4.125 6.206 1.00 92.25 83 ILE A CA 1
ATOM 640 C C . ILE A 1 83 ? -9.079 -5.211 5.939 1.00 92.25 83 ILE A C 1
ATOM 642 O O . ILE A 1 83 ? -9.409 -5.945 6.881 1.00 92.25 83 ILE A O 1
ATOM 646 N N . PRO A 1 84 ? -9.604 -5.337 4.707 1.00 91.56 84 PRO A N 1
ATOM 647 C CA . PRO A 1 84 ? -10.608 -6.344 4.388 1.00 91.56 84 PRO A CA 1
ATOM 648 C C . PRO A 1 84 ? -10.171 -7.762 4.764 1.00 91.56 84 PRO A C 1
ATOM 650 O O . PRO A 1 84 ? -9.013 -8.134 4.598 1.00 91.56 84 PRO A O 1
ATOM 653 N N . GLY A 1 85 ? -11.098 -8.549 5.310 1.00 86.94 85 GLY A N 1
ATOM 654 C CA . GLY A 1 85 ? -10.816 -9.913 5.770 1.00 86.94 85 GLY A CA 1
ATOM 655 C C . GLY A 1 85 ? -10.022 -10.006 7.080 1.00 86.94 85 GLY A C 1
ATOM 656 O O . GLY A 1 85 ? -9.710 -11.109 7.522 1.00 86.94 85 GLY A O 1
ATOM 657 N N . THR A 1 86 ? -9.702 -8.887 7.743 1.00 89.31 86 THR A N 1
ATOM 658 C CA . THR A 1 86 ? -8.975 -8.901 9.022 1.00 89.31 86 THR A CA 1
ATOM 659 C C . THR A 1 86 ? -9.598 -7.973 10.067 1.00 89.31 86 THR A C 1
ATOM 661 O O . THR A 1 86 ? -10.353 -7.051 9.764 1.00 89.31 86 THR A O 1
ATOM 664 N N . THR A 1 87 ? -9.233 -8.175 11.334 1.00 91.62 87 THR A N 1
ATOM 665 C CA . THR A 1 87 ? -9.577 -7.261 12.438 1.00 91.62 87 THR A CA 1
ATOM 666 C C . THR A 1 87 ? -8.609 -6.081 12.570 1.00 91.62 87 THR A C 1
ATOM 668 O O . THR A 1 87 ? -8.805 -5.213 13.423 1.00 91.62 87 THR A O 1
ATOM 671 N N . LYS A 1 88 ? -7.552 -6.036 11.749 1.00 94.06 88 LYS A N 1
ATOM 672 C CA . LYS A 1 88 ? -6.483 -5.036 11.827 1.00 94.06 88 LYS A CA 1
ATOM 673 C C . LYS A 1 88 ? -6.839 -3.793 11.019 1.00 94.06 88 LYS A C 1
ATOM 675 O O . LYS A 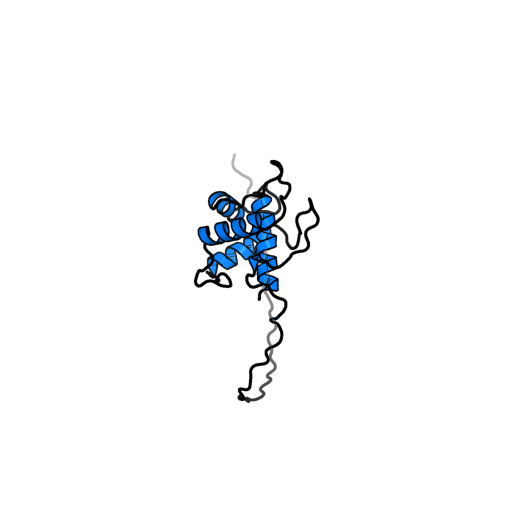1 88 ? -7.609 -3.837 10.064 1.00 94.06 88 LYS A O 1
ATOM 680 N N . THR A 1 89 ? -6.230 -2.675 11.394 1.00 95.31 89 THR A N 1
ATOM 681 C CA . THR A 1 89 ? -6.350 -1.406 10.678 1.00 95.31 89 THR A CA 1
ATOM 682 C C . THR A 1 89 ? -5.091 -1.090 9.881 1.00 95.31 89 THR A C 1
ATOM 684 O O . THR A 1 89 ? -3.993 -1.587 10.174 1.00 95.31 89 THR A O 1
ATOM 687 N N . PHE A 1 90 ? -5.242 -0.239 8.871 1.00 94.06 90 PHE A N 1
ATOM 688 C CA . PHE A 1 90 ? -4.124 0.335 8.144 1.00 94.06 90 PHE A CA 1
ATOM 689 C C . PHE A 1 90 ? -3.307 1.245 9.069 1.00 94.06 90 PHE A C 1
ATOM 691 O O . PHE A 1 90 ? -3.775 2.248 9.602 1.00 94.06 90 PHE A O 1
ATOM 698 N N . ASN A 1 91 ? -2.045 0.875 9.245 1.00 94.88 91 ASN A N 1
ATOM 699 C CA . ASN A 1 91 ? -0.960 1.687 9.772 1.00 94.88 91 ASN A CA 1
ATOM 700 C C . ASN A 1 91 ? 0.251 1.500 8.843 1.00 94.88 91 ASN A C 1
ATOM 702 O O . ASN A 1 91 ? 0.216 0.671 7.940 1.00 94.88 91 ASN A O 1
ATOM 706 N N . LYS A 1 92 ? 1.341 2.249 9.038 1.00 92.69 92 LYS A N 1
ATOM 707 C CA . LYS A 1 92 ? 2.494 2.190 8.117 1.00 9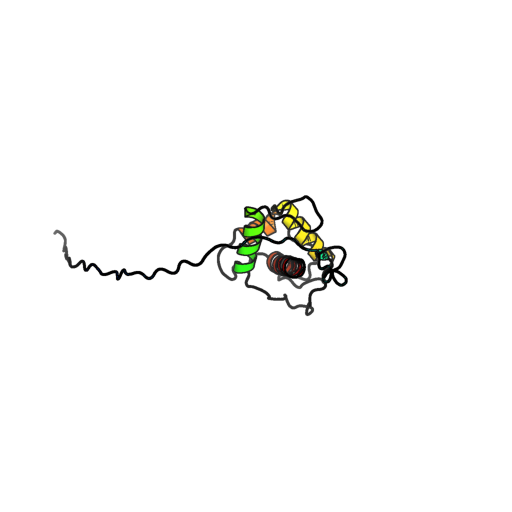2.69 92 LYS A CA 1
ATOM 708 C C . LYS A 1 92 ? 3.084 0.783 7.982 1.00 92.69 92 LYS A C 1
ATOM 710 O O . LYS A 1 92 ? 3.484 0.386 6.893 1.00 92.69 92 LYS A O 1
ATOM 715 N N . THR A 1 93 ? 3.112 0.027 9.076 1.00 92.56 93 THR A N 1
ATOM 716 C CA . THR A 1 93 ? 3.640 -1.338 9.095 1.00 92.56 93 THR A CA 1
ATOM 717 C C . THR A 1 93 ? 2.695 -2.306 8.398 1.00 92.56 93 THR A C 1
ATOM 719 O O . THR A 1 93 ? 3.146 -3.099 7.579 1.00 92.56 93 THR A O 1
ATOM 722 N N . THR A 1 94 ? 1.395 -2.258 8.697 1.00 93.69 94 THR A N 1
ATOM 723 C CA . THR A 1 94 ? 0.419 -3.148 8.051 1.00 93.69 94 THR A CA 1
ATOM 724 C C . THR A 1 94 ? 0.249 -2.801 6.579 1.00 93.69 94 THR A C 1
ATOM 726 O O . THR A 1 94 ? 0.286 -3.700 5.761 1.00 93.69 94 THR A O 1
ATOM 729 N N . MET A 1 95 ? 0.213 -1.520 6.213 1.00 93.62 95 MET A N 1
ATOM 730 C CA . MET A 1 95 ? 0.170 -1.079 4.818 1.00 93.62 95 MET A CA 1
ATOM 731 C C . MET A 1 95 ? 1.392 -1.542 4.022 1.00 93.62 95 MET A C 1
ATOM 733 O O . MET A 1 95 ? 1.230 -2.069 2.933 1.00 93.62 95 MET A O 1
ATOM 737 N N . SER A 1 96 ? 2.609 -1.407 4.563 1.00 91.88 96 SER A N 1
ATOM 738 C CA . SER A 1 96 ? 3.811 -1.947 3.907 1.00 91.88 96 SER A CA 1
ATOM 739 C C . SER A 1 96 ? 3.714 -3.463 3.714 1.00 91.88 96 SER A C 1
ATOM 741 O O . SER A 1 96 ? 4.057 -3.946 2.642 1.00 91.88 96 SER A O 1
ATOM 743 N N . LYS A 1 97 ? 3.172 -4.206 4.691 1.00 93.00 97 LYS A N 1
ATOM 744 C CA . LYS A 1 97 ? 2.930 -5.651 4.552 1.00 93.00 97 LYS A CA 1
ATOM 745 C C . LYS A 1 97 ? 1.903 -5.982 3.472 1.00 93.00 97 LYS A C 1
ATOM 747 O O . LYS A 1 97 ? 2.155 -6.894 2.698 1.00 93.00 97 LYS A O 1
ATOM 752 N N . GLU A 1 98 ? 0.794 -5.248 3.397 1.00 93.12 98 GLU A N 1
ATOM 753 C CA . GLU A 1 98 ? -0.200 -5.445 2.335 1.00 93.12 98 GLU A CA 1
ATOM 754 C C . GLU A 1 98 ? 0.406 -5.149 0.955 1.00 93.12 98 GLU A C 1
ATOM 756 O O . GLU A 1 98 ? 0.219 -5.922 0.025 1.00 93.12 98 GLU A O 1
ATOM 761 N N . LEU A 1 99 ? 1.211 -4.087 0.826 1.00 91.62 99 LEU A N 1
ATOM 762 C CA . LEU A 1 99 ? 1.917 -3.777 -0.423 1.00 91.62 99 LEU A CA 1
ATOM 763 C C . LEU A 1 99 ? 2.935 -4.865 -0.803 1.00 91.62 99 LEU A C 1
ATOM 765 O O . LEU A 1 99 ? 3.084 -5.155 -1.986 1.00 91.62 99 LEU A O 1
ATOM 769 N N . CYS A 1 100 ? 3.612 -5.487 0.170 1.00 90.75 100 CYS A N 1
ATOM 770 C CA . CYS A 1 100 ? 4.436 -6.674 -0.080 1.00 90.75 100 CYS A CA 1
ATOM 771 C C . CYS A 1 100 ? 3.600 -7.872 -0.525 1.00 90.75 100 CYS A C 1
ATOM 773 O O . CYS A 1 100 ? 3.960 -8.509 -1.503 1.00 90.75 100 CYS A O 1
ATOM 775 N N . ALA A 1 101 ? 2.469 -8.137 0.129 1.00 90.69 101 ALA A N 1
ATOM 776 C CA . ALA A 1 101 ? 1.596 -9.246 -0.242 1.00 90.69 101 ALA A CA 1
ATOM 777 C C . ALA A 1 101 ? 1.018 -9.091 -1.657 1.00 90.69 101 ALA A C 1
ATOM 779 O O . ALA A 1 101 ? 0.790 -10.088 -2.333 1.00 90.69 101 ALA A O 1
ATOM 780 N N . ILE A 1 102 ? 0.799 -7.852 -2.109 1.00 89.12 102 ILE A N 1
ATOM 781 C CA . ILE A 1 102 ? 0.474 -7.548 -3.505 1.00 89.12 102 ILE A CA 1
ATOM 782 C C . ILE A 1 102 ? 1.688 -7.852 -4.387 1.00 89.12 102 ILE A C 1
ATOM 784 O O . ILE A 1 102 ? 1.563 -8.630 -5.321 1.00 89.12 102 ILE A O 1
ATOM 788 N N . ALA A 1 103 ? 2.869 -7.314 -4.078 1.00 88.00 103 ALA A N 1
ATOM 789 C CA . ALA A 1 103 ? 4.068 -7.559 -4.884 1.00 88.00 103 ALA A CA 1
ATOM 790 C C . ALA A 1 103 ? 4.362 -9.061 -5.087 1.00 88.00 103 ALA A C 1
ATOM 792 O O . ALA A 1 103 ? 4.645 -9.476 -6.204 1.00 88.00 103 ALA A O 1
ATOM 793 N N . ASP A 1 104 ? 4.185 -9.877 -4.044 1.00 86.31 104 ASP A N 1
ATOM 794 C CA . ASP A 1 104 ? 4.407 -11.329 -4.088 1.00 86.31 104 ASP A CA 1
ATOM 795 C C . ASP A 1 104 ? 3.403 -12.084 -4.987 1.00 86.31 104 ASP A C 1
ATOM 797 O O . ASP A 1 104 ? 3.677 -13.208 -5.409 1.00 86.31 104 ASP A O 1
ATOM 801 N N . ARG A 1 105 ? 2.227 -11.503 -5.258 1.00 84.31 105 ARG A N 1
ATOM 802 C CA . ARG A 1 105 ? 1.150 -12.109 -6.068 1.00 84.31 105 ARG A CA 1
ATOM 803 C C . ARG A 1 105 ? 1.083 -11.567 -7.495 1.00 84.31 105 ARG A C 1
ATOM 805 O O . ARG A 1 105 ? 0.291 -12.070 -8.287 1.00 84.31 105 ARG A O 1
ATOM 812 N N . HIS A 1 106 ? 1.878 -10.549 -7.806 1.00 76.31 106 HIS A N 1
ATOM 813 C CA . HIS A 1 106 ? 1.842 -9.826 -9.070 1.00 76.31 106 HIS A CA 1
ATOM 814 C C . HIS A 1 106 ? 3.120 -10.034 -9.885 1.00 76.31 106 HIS A C 1
ATOM 816 O O . HIS A 1 106 ? 4.126 -10.553 -9.393 1.00 76.31 106 HIS A O 1
ATOM 822 N N . HIS A 1 107 ? 3.070 -9.672 -11.166 1.00 69.62 107 HIS A N 1
ATOM 823 C CA . HIS A 1 107 ? 4.222 -9.818 -12.045 1.00 69.62 107 HIS A CA 1
ATOM 824 C C . HIS A 1 107 ? 5.358 -8.880 -11.623 1.00 69.62 107 HIS A C 1
ATOM 826 O O . HIS A 1 107 ? 5.139 -7.807 -11.059 1.00 69.62 107 HIS A O 1
ATOM 832 N N . ALA A 1 108 ? 6.597 -9.287 -11.916 1.00 68.25 108 ALA A N 1
ATOM 833 C CA . ALA A 1 108 ? 7.743 -8.402 -11.760 1.00 68.25 108 ALA A CA 1
ATOM 834 C C . ALA A 1 108 ? 7.506 -7.135 -12.592 1.00 68.25 108 ALA A C 1
ATOM 836 O O . ALA A 1 108 ? 7.245 -7.222 -13.794 1.00 68.25 108 ALA A O 1
ATOM 837 N N . PHE A 1 109 ? 7.603 -5.971 -11.958 1.00 66.69 109 PHE A N 1
ATOM 838 C CA . PHE A 1 109 ? 7.472 -4.689 -12.640 1.00 66.69 109 PHE A CA 1
ATOM 839 C C . PHE A 1 109 ? 8.851 -4.061 -12.811 1.00 66.69 109 PHE A C 1
ATOM 841 O O . PHE A 1 109 ? 9.754 -4.210 -11.979 1.00 66.69 109 PHE A O 1
ATOM 848 N N . GLU A 1 110 ? 9.022 -3.367 -13.930 1.00 64.75 110 GLU A N 1
ATOM 849 C CA . GLU A 1 110 ? 10.258 -2.664 -14.218 1.00 64.75 110 GLU A CA 1
ATOM 850 C C . GLU A 1 110 ? 10.330 -1.396 -13.367 1.00 64.75 110 GLU A C 1
ATOM 852 O O . GLU A 1 110 ? 9.439 -0.544 -13.365 1.00 64.75 110 GLU A O 1
ATOM 857 N N . THR A 1 111 ? 11.406 -1.282 -12.601 1.00 65.75 111 THR A N 1
ATOM 858 C CA . THR A 1 111 ? 11.762 -0.061 -11.888 1.00 65.75 111 THR A CA 1
ATOM 859 C C . THR A 1 111 ? 12.976 0.569 -12.553 1.00 65.75 111 THR A C 1
ATOM 861 O O . THR A 1 111 ? 13.717 -0.086 -13.283 1.00 65.75 111 THR A O 1
ATOM 864 N N . HIS A 1 112 ? 13.267 1.828 -12.221 1.00 58.88 112 HIS A N 1
ATOM 865 C CA . HIS A 1 112 ? 14.519 2.472 -12.635 1.00 58.88 112 HIS A CA 1
ATOM 866 C C . HIS A 1 112 ? 15.790 1.721 -12.181 1.00 58.88 112 HIS A C 1
ATOM 868 O O . HIS A 1 112 ? 16.871 2.033 -12.670 1.00 58.88 112 HIS A O 1
ATOM 874 N N . GLN A 1 113 ? 15.682 0.765 -11.248 1.00 62.03 113 GLN A N 1
ATOM 875 C CA . GLN A 1 113 ? 16.789 -0.058 -10.747 1.00 62.03 113 GLN A CA 1
ATOM 876 C C . GLN A 1 113 ? 16.768 -1.504 -11.285 1.00 62.03 113 GLN A C 1
ATOM 878 O O . GLN A 1 113 ? 17.598 -2.312 -10.876 1.00 62.03 113 GLN A O 1
ATOM 883 N N . GLY A 1 114 ? 15.862 -1.828 -12.216 1.00 65.50 114 GLY A N 1
ATOM 884 C CA . GLY A 1 114 ? 15.687 -3.164 -12.795 1.00 65.50 114 GLY A CA 1
ATOM 885 C C . GLY A 1 114 ? 14.340 -3.803 -12.442 1.00 65.50 114 GLY A C 1
ATOM 886 O O . GLY A 1 114 ? 13.451 -3.147 -11.894 1.00 65.50 114 GLY A O 1
ATOM 887 N N . MET A 1 115 ? 14.175 -5.089 -12.767 1.00 64.62 115 MET A N 1
ATOM 888 C CA . MET A 1 115 ? 12.982 -5.847 -12.380 1.00 64.62 115 MET A CA 1
ATOM 889 C C . MET A 1 115 ? 13.006 -6.158 -10.884 1.00 64.62 115 MET A C 1
ATOM 891 O O . MET A 1 115 ? 13.921 -6.825 -10.399 1.00 64.62 115 MET A O 1
ATOM 895 N N . GLU A 1 116 ? 11.980 -5.715 -10.161 1.00 66.31 116 GLU A N 1
ATOM 896 C CA . GLU A 1 116 ? 11.788 -6.057 -8.753 1.00 66.31 116 GLU A CA 1
ATOM 897 C C . GLU A 1 116 ? 10.460 -6.788 -8.539 1.00 66.31 116 GLU A C 1
ATOM 899 O O . GLU A 1 116 ? 9.442 -6.462 -9.142 1.00 66.31 116 GLU A O 1
ATOM 904 N N . THR A 1 117 ? 10.477 -7.766 -7.633 1.00 65.75 117 THR A N 1
ATOM 905 C CA . THR A 1 117 ? 9.297 -8.547 -7.216 1.00 65.75 117 THR A CA 1
ATOM 906 C C . THR A 1 117 ? 8.921 -8.331 -5.755 1.00 65.75 117 THR A C 1
ATOM 908 O O . THR A 1 117 ? 7.872 -8.769 -5.305 1.00 65.75 117 THR A O 1
ATOM 911 N N . THR A 1 118 ? 9.776 -7.671 -4.975 1.00 79.44 118 THR A N 1
ATOM 912 C CA . THR A 1 118 ? 9.525 -7.462 -3.543 1.00 79.44 118 THR A CA 1
ATOM 913 C C . THR A 1 118 ? 8.593 -6.273 -3.329 1.00 79.44 118 THR A C 1
ATOM 915 O O . THR A 1 118 ? 8.449 -5.448 -4.221 1.00 79.44 118 THR A O 1
ATOM 918 N N . GLY A 1 119 ? 7.976 -6.119 -2.156 1.00 80.62 119 GLY A N 1
ATOM 919 C CA . GLY A 1 119 ? 7.240 -4.894 -1.800 1.00 80.62 119 GLY A CA 1
ATOM 920 C C . GLY A 1 119 ? 8.120 -3.779 -1.217 1.00 80.62 119 GLY A C 1
ATOM 921 O O . GLY A 1 119 ? 9.328 -3.958 -1.031 1.00 80.62 119 GLY A O 1
ATOM 922 N N . PRO A 1 120 ? 7.556 -2.587 -0.943 1.00 84.81 120 PRO A N 1
ATOM 923 C CA . PRO A 1 120 ? 8.296 -1.477 -0.367 1.00 84.81 120 PRO A CA 1
ATOM 924 C C . PRO A 1 120 ? 8.469 -1.684 1.139 1.00 84.81 120 PRO A C 1
ATOM 926 O O . PRO A 1 120 ? 7.531 -2.038 1.857 1.00 84.81 120 PRO A O 1
ATOM 929 N N . SER A 1 121 ? 9.663 -1.379 1.646 1.00 87.44 121 SER A N 1
ATOM 930 C CA . SER A 1 121 ? 9.889 -1.320 3.091 1.00 87.44 121 SER A CA 1
ATOM 931 C C . SER A 1 121 ? 9.052 -0.208 3.739 1.00 87.44 121 SER A C 1
ATOM 933 O O . SER A 1 121 ? 8.671 0.773 3.097 1.00 87.44 121 SER A O 1
ATOM 935 N N . VAL A 1 122 ? 8.828 -0.294 5.054 1.00 87.56 122 VAL A N 1
ATOM 936 C CA . VAL A 1 122 ? 8.128 0.759 5.818 1.00 87.56 122 VAL A CA 1
ATOM 937 C C . VAL A 1 122 ? 8.815 2.124 5.660 1.00 87.56 122 VAL A C 1
ATOM 939 O O . VAL A 1 122 ? 8.149 3.163 5.642 1.00 87.56 122 VAL A O 1
ATOM 942 N N . ALA A 1 123 ? 10.145 2.138 5.525 1.00 86.69 123 ALA A N 1
ATOM 943 C CA . ALA A 1 123 ? 10.922 3.353 5.306 1.00 86.69 123 ALA A CA 1
ATOM 944 C C . ALA A 1 123 ? 10.668 3.951 3.913 1.00 86.69 123 ALA A C 1
ATOM 946 O O . ALA A 1 123 ? 10.407 5.152 3.822 1.00 86.69 123 ALA A O 1
ATOM 947 N N . ALA A 1 124 ? 10.679 3.122 2.864 1.00 84.69 124 ALA A N 1
ATOM 948 C CA . ALA A 1 124 ? 10.344 3.517 1.492 1.00 84.69 124 ALA A CA 1
ATOM 949 C C . ALA A 1 124 ? 8.914 4.072 1.409 1.00 84.69 124 ALA A C 1
ATOM 951 O O . ALA A 1 124 ? 8.705 5.207 0.978 1.00 84.69 124 ALA A O 1
ATOM 952 N N . LEU A 1 125 ? 7.943 3.349 1.980 1.00 87.75 125 LEU A N 1
ATOM 953 C CA . LEU A 1 125 ? 6.559 3.809 2.089 1.00 87.75 125 LEU A CA 1
ATOM 954 C C . LEU A 1 125 ? 6.465 5.152 2.824 1.00 87.75 125 LEU A C 1
ATOM 956 O O . LEU A 1 125 ? 5.781 6.069 2.381 1.00 87.75 125 LEU A O 1
ATOM 960 N N . THR A 1 126 ? 7.178 5.308 3.940 1.00 87.88 126 THR A N 1
ATOM 961 C CA . THR A 1 126 ? 7.164 6.566 4.700 1.00 87.88 126 THR A CA 1
ATOM 962 C C . THR A 1 126 ? 7.747 7.729 3.898 1.00 87.88 126 THR A C 1
ATOM 964 O O . THR A 1 126 ? 7.232 8.842 4.003 1.00 87.88 126 THR A O 1
ATOM 967 N N . ARG A 1 127 ? 8.807 7.501 3.114 1.00 87.31 127 ARG A N 1
ATOM 968 C CA . ARG A 1 127 ? 9.388 8.522 2.229 1.00 87.31 127 ARG A CA 1
ATOM 969 C C . ARG A 1 127 ? 8.397 8.918 1.143 1.00 87.31 127 ARG A C 1
ATOM 971 O O . ARG A 1 127 ? 8.126 10.107 1.000 1.00 87.31 127 ARG A O 1
ATOM 978 N N . PHE A 1 128 ? 7.792 7.934 0.482 1.00 87.19 128 PHE A N 1
ATOM 979 C CA . PHE A 1 128 ? 6.760 8.154 -0.527 1.00 87.19 128 PHE A CA 1
ATOM 980 C C . PHE A 1 128 ? 5.602 8.995 0.027 1.00 87.19 128 PHE A C 1
ATOM 982 O O . PHE A 1 128 ? 5.273 10.038 -0.530 1.00 87.19 128 PHE A O 1
ATOM 989 N N . LEU A 1 129 ? 5.038 8.616 1.177 1.00 88.62 129 LEU A N 1
ATOM 990 C CA . LEU A 1 129 ? 3.896 9.313 1.782 1.00 88.62 129 LEU A CA 1
ATOM 991 C C . LEU A 1 129 ? 4.197 10.749 2.230 1.00 88.62 129 LEU A C 1
ATOM 993 O O . LEU A 1 129 ? 3.282 11.570 2.267 1.00 88.62 129 LEU A O 1
ATOM 997 N N . LYS A 1 130 ? 5.451 11.051 2.590 1.00 87.50 130 LYS A N 1
ATOM 998 C CA . LYS A 1 130 ? 5.892 12.393 3.013 1.00 87.50 130 LYS A CA 1
ATOM 999 C C . LYS A 1 130 ? 6.229 13.316 1.848 1.00 87.50 130 LYS A C 1
ATOM 1001 O O . LYS A 1 130 ? 6.362 14.521 2.045 1.00 87.50 130 LYS A O 1
ATOM 1006 N N . GLN A 1 131 ? 6.431 12.763 0.661 1.00 81.31 131 GLN A N 1
ATOM 1007 C CA . GLN A 1 131 ? 6.911 13.527 -0.470 1.00 81.31 131 GLN A CA 1
ATOM 1008 C C . GLN A 1 131 ? 5.820 14.438 -1.045 1.00 81.31 131 GLN A C 1
ATOM 1010 O O . GLN A 1 131 ? 4.674 1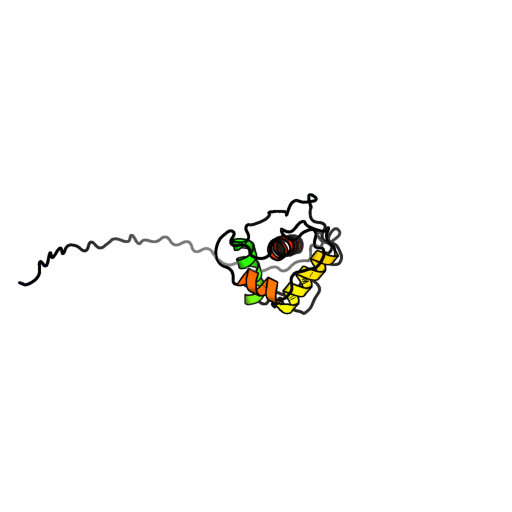4.019 -1.208 1.00 81.31 131 GLN A O 1
ATOM 1015 N N . SER A 1 132 ? 6.190 15.668 -1.402 1.00 64.19 132 SER A N 1
ATOM 1016 C CA . SER A 1 132 ? 5.332 16.651 -2.071 1.00 64.19 132 SER A CA 1
ATOM 1017 C C . SER A 1 132 ? 5.689 16.788 -3.562 1.00 64.19 132 SER A C 1
ATOM 1019 O O . SER A 1 132 ? 6.807 16.487 -3.975 1.00 64.19 132 SER A O 1
ATOM 1021 N N . GLY A 1 133 ? 4.727 17.217 -4.390 1.00 67.56 133 GLY A N 1
ATOM 1022 C CA . GLY A 1 133 ? 4.932 17.476 -5.828 1.00 67.56 133 GLY A CA 1
ATOM 1023 C C . GLY A 1 133 ? 4.721 16.268 -6.754 1.00 67.56 133 GLY A C 1
ATOM 1024 O O . GLY A 1 133 ? 4.682 15.128 -6.306 1.00 67.56 133 GLY A O 1
ATOM 1025 N N . GLY A 1 134 ? 4.542 16.520 -8.055 1.00 57.50 134 GLY A N 1
ATOM 1026 C CA . GLY A 1 134 ? 4.008 15.547 -9.021 1.00 57.50 134 GLY A CA 1
ATOM 1027 C C . GLY A 1 134 ? 4.908 14.362 -9.390 1.00 57.50 134 GLY A C 1
ATOM 1028 O O . GLY A 1 134 ? 4.369 13.303 -9.683 1.00 57.50 134 GLY A O 1
ATOM 1029 N N . MET A 1 135 ? 6.241 14.499 -9.361 1.00 54.75 135 MET A N 1
ATOM 1030 C CA . MET A 1 135 ? 7.132 13.511 -10.005 1.00 54.75 135 MET A CA 1
ATOM 1031 C C . MET A 1 135 ? 8.584 13.491 -9.476 1.00 54.75 135 MET A C 1
ATOM 1033 O O . MET A 1 135 ? 9.524 13.180 -10.196 1.00 54.75 135 MET A O 1
ATOM 1037 N N . GLY A 1 136 ? 8.813 13.826 -8.206 1.00 45.03 136 GLY A N 1
ATOM 1038 C CA . GLY A 1 136 ? 10.171 13.962 -7.656 1.00 45.03 136 GLY A CA 1
ATOM 1039 C C . GLY A 1 136 ? 10.890 12.664 -7.249 1.00 45.03 136 GLY A C 1
ATOM 1040 O O . GLY A 1 136 ? 11.567 12.682 -6.234 1.00 45.03 136 GLY A O 1
ATOM 1041 N N . GLY A 1 137 ? 10.738 11.530 -7.936 1.00 50.47 137 GLY A N 1
ATOM 1042 C CA . GLY A 1 137 ? 11.565 10.338 -7.646 1.00 50.47 137 GLY A CA 1
ATOM 1043 C C . GLY A 1 137 ? 11.217 9.550 -6.371 1.00 50.47 137 GLY A C 1
ATOM 1044 O O . GLY A 1 137 ? 12.090 8.929 -5.770 1.00 50.47 137 GLY A O 1
ATOM 1045 N N . GLY A 1 138 ? 9.956 9.568 -5.936 1.00 51.78 138 GLY A N 1
ATOM 1046 C CA . GLY A 1 138 ? 9.485 8.671 -4.877 1.00 51.78 138 GLY A CA 1
ATOM 1047 C C . GLY A 1 138 ? 9.230 7.279 -5.427 1.00 51.78 138 GLY A C 1
ATOM 1048 O O . GLY A 1 138 ? 8.271 7.134 -6.176 1.00 51.78 138 GLY A O 1
ATOM 1049 N N . ASP A 1 139 ? 10.086 6.315 -5.069 1.00 63.78 139 ASP A N 1
ATOM 1050 C CA . ASP A 1 139 ? 10.014 4.870 -5.350 1.00 63.78 139 ASP A CA 1
ATOM 1051 C C . ASP A 1 139 ? 8.832 4.469 -6.248 1.00 63.78 139 ASP A C 1
ATOM 1053 O O . ASP A 1 139 ? 7.729 4.219 -5.747 1.00 63.78 139 ASP A O 1
ATOM 1057 N N . GLY A 1 140 ? 9.062 4.386 -7.568 1.00 72.12 140 GLY A N 1
ATOM 1058 C CA . GLY A 1 140 ? 8.039 4.006 -8.560 1.00 72.12 140 GLY A CA 1
ATOM 1059 C C . GLY A 1 140 ? 7.298 2.716 -8.188 1.00 72.12 140 GLY A C 1
ATOM 1060 O O . GLY A 1 140 ? 6.107 2.574 -8.432 1.00 72.12 140 GLY A O 1
ATOM 1061 N N . LYS A 1 141 ? 7.982 1.851 -7.441 1.00 80.50 141 LYS A N 1
ATOM 1062 C CA . LYS A 1 141 ? 7.462 0.690 -6.725 1.00 80.50 141 LYS A CA 1
ATOM 1063 C C . LYS A 1 141 ? 6.299 0.968 -5.772 1.00 80.50 141 LYS A C 1
ATOM 1065 O O . LYS A 1 141 ? 5.260 0.325 -5.859 1.00 80.50 141 LYS A O 1
ATOM 1070 N N . THR A 1 142 ? 6.463 1.902 -4.834 1.00 85.56 142 THR A N 1
ATOM 1071 C CA . THR A 1 142 ? 5.411 2.219 -3.852 1.00 85.56 142 THR A CA 1
ATOM 1072 C C . THR A 1 142 ? 4.214 2.855 -4.548 1.00 85.56 142 THR A C 1
ATOM 1074 O O . THR A 1 142 ? 3.073 2.610 -4.167 1.00 85.56 142 THR A O 1
ATOM 1077 N N . TYR A 1 143 ? 4.472 3.647 -5.588 1.00 85.25 143 TYR A N 1
ATOM 1078 C CA . TYR A 1 143 ? 3.430 4.213 -6.432 1.00 85.25 143 TYR A CA 1
ATOM 1079 C C . TYR A 1 143 ? 2.637 3.136 -7.189 1.00 85.25 143 TYR A C 1
ATOM 1081 O O . TYR A 1 143 ? 1.408 3.139 -7.121 1.00 85.25 143 TYR A O 1
ATOM 1089 N N . TYR A 1 144 ? 3.326 2.208 -7.858 1.00 84.94 144 TYR A N 1
ATOM 1090 C CA . TYR A 1 144 ? 2.717 1.089 -8.580 1.00 84.94 144 TYR A CA 1
ATOM 1091 C C . TYR A 1 144 ? 1.879 0.217 -7.638 1.00 84.94 144 TYR A C 1
ATOM 1093 O O . TYR A 1 144 ? 0.669 0.092 -7.806 1.00 84.94 144 TYR A O 1
ATOM 1101 N N . LEU A 1 145 ? 2.486 -0.290 -6.562 1.00 88.12 145 LEU A N 1
ATOM 1102 C CA . LEU A 1 145 ? 1.795 -1.157 -5.604 1.00 88.12 145 LEU A CA 1
ATOM 1103 C C . LEU A 1 145 ? 0.677 -0.412 -4.860 1.00 88.12 145 LEU A C 1
ATOM 1105 O O . LEU A 1 145 ? -0.335 -1.006 -4.500 1.00 88.12 145 LEU A O 1
ATOM 1109 N N . GLY A 1 146 ? 0.831 0.899 -4.652 1.00 89.81 146 GLY A N 1
ATOM 1110 C CA . GLY A 1 146 ? -0.203 1.760 -4.087 1.00 89.81 146 GLY A CA 1
ATOM 1111 C C . GLY A 1 146 ? -1.425 1.902 -4.996 1.00 89.81 146 GLY A C 1
ATOM 1112 O O . GLY A 1 146 ? -2.546 1.856 -4.491 1.00 89.81 146 GLY A O 1
ATOM 1113 N N . ASN A 1 147 ? -1.224 2.027 -6.314 1.00 88.50 147 ASN A N 1
ATOM 1114 C CA . ASN A 1 147 ? -2.309 1.969 -7.302 1.00 88.50 147 ASN A CA 1
ATOM 1115 C C . ASN A 1 147 ? -3.036 0.624 -7.225 1.00 88.50 147 ASN A C 1
ATOM 1117 O O . ASN A 1 147 ? -4.251 0.604 -7.044 1.00 88.50 147 ASN A O 1
ATOM 1121 N N . MET A 1 148 ? -2.291 -0.483 -7.260 1.00 88.88 148 MET A N 1
ATOM 1122 C CA . MET A 1 148 ? -2.857 -1.836 -7.195 1.00 88.88 148 MET A CA 1
ATOM 1123 C C . MET A 1 148 ? -3.674 -2.054 -5.917 1.00 88.88 148 MET A C 1
ATOM 1125 O O . MET A 1 148 ? -4.797 -2.548 -5.970 1.00 88.88 148 MET A O 1
ATOM 1129 N N . LEU A 1 149 ? -3.146 -1.632 -4.763 1.00 91.50 149 LEU A N 1
ATOM 1130 C CA . LEU A 1 149 ? -3.852 -1.720 -3.484 1.00 91.50 149 LEU A CA 1
ATOM 1131 C C . LEU A 1 149 ? -5.179 -0.961 -3.524 1.00 91.50 149 LEU A C 1
ATOM 1133 O O . LEU A 1 149 ? -6.213 -1.500 -3.134 1.00 91.50 149 LEU A O 1
ATOM 1137 N N . LEU A 1 150 ? -5.154 0.294 -3.968 1.00 91.94 150 LEU A N 1
ATOM 1138 C CA . LEU A 1 150 ? -6.346 1.137 -3.983 1.00 91.94 150 LEU A CA 1
ATOM 1139 C C . LEU A 1 150 ? -7.393 0.630 -4.970 1.00 91.94 150 LEU A C 1
ATOM 1141 O O . LEU A 1 150 ? -8.579 0.702 -4.659 1.00 91.94 150 LEU A O 1
ATOM 1145 N N . GLU A 1 151 ? -6.969 0.082 -6.104 1.00 89.56 151 GLU A N 1
ATOM 1146 C CA . GLU A 1 151 ? -7.883 -0.473 -7.095 1.00 89.56 151 GLU A CA 1
ATOM 1147 C C . GLU A 1 151 ? -8.535 -1.770 -6.604 1.00 89.56 151 GLU A C 1
ATOM 1149 O O . GLU A 1 151 ? -9.759 -1.899 -6.649 1.00 89.56 151 GLU A O 1
ATOM 1154 N N . LYS A 1 152 ? -7.768 -2.680 -5.989 1.00 90.12 152 LYS A N 1
ATOM 1155 C CA . LYS A 1 152 ? -8.340 -3.871 -5.335 1.00 90.12 152 LYS A CA 1
ATOM 1156 C C . LYS A 1 152 ? -9.323 -3.493 -4.225 1.00 90.12 152 LYS A C 1
ATOM 1158 O O . LYS A 1 152 ? -10.394 -4.083 -4.122 1.00 90.12 152 LYS A O 1
ATOM 1163 N N . LEU A 1 153 ? -8.999 -2.483 -3.414 1.00 90.50 153 LEU A N 1
ATOM 1164 C CA . LEU A 1 153 ? -9.908 -1.972 -2.380 1.00 90.50 153 LEU A CA 1
ATOM 1165 C C . LEU A 1 153 ? -11.161 -1.305 -2.965 1.00 90.50 153 LEU A C 1
ATOM 1167 O O . LEU A 1 153 ? -12.209 -1.336 -2.321 1.00 90.50 153 LEU A O 1
ATOM 1171 N N . ARG A 1 154 ? -11.067 -0.686 -4.148 1.00 89.69 154 ARG A N 1
ATOM 1172 C CA . ARG A 1 154 ? -12.206 -0.091 -4.860 1.00 89.69 154 ARG A CA 1
ATOM 1173 C C . ARG A 1 154 ? -13.153 -1.161 -5.396 1.00 89.69 154 ARG A C 1
ATOM 1175 O O . ARG A 1 154 ? -14.352 -0.940 -5.371 1.00 89.69 154 ARG A O 1
ATOM 1182 N N . ILE A 1 155 ? -12.622 -2.278 -5.890 1.00 88.06 155 ILE A N 1
ATOM 1183 C CA . ILE A 1 155 ? -13.420 -3.403 -6.402 1.00 88.06 155 ILE A CA 1
ATOM 1184 C C . ILE A 1 155 ? -14.056 -4.197 -5.249 1.00 88.06 155 ILE A C 1
ATOM 1186 O O . ILE A 1 155 ? -15.152 -4.727 -5.400 1.00 88.06 155 ILE A O 1
ATOM 1190 N N . TRP A 1 156 ? -13.381 -4.276 -4.099 1.00 87.94 156 TRP A N 1
ATOM 1191 C CA . TRP A 1 156 ? -13.866 -5.015 -2.930 1.00 87.94 156 TRP A CA 1
ATOM 1192 C C . TRP A 1 156 ? -15.016 -4.331 -2.167 1.00 87.94 156 TRP A C 1
ATOM 1194 O O . TRP A 1 156 ? -15.803 -5.025 -1.524 1.00 87.94 156 TRP A O 1
ATOM 1204 N N . ASN A 1 157 ? -15.081 -2.994 -2.171 1.00 81.06 157 ASN A N 1
ATOM 1205 C CA . ASN A 1 157 ? -16.117 -2.215 -1.468 1.00 81.06 157 ASN A CA 1
ATOM 1206 C C . ASN A 1 157 ? -17.283 -1.854 -2.389 1.00 81.06 157 ASN A C 1
ATOM 1208 O O . ASN A 1 157 ? -18.423 -1.831 -1.877 1.00 81.06 157 ASN A O 1
#

Sequence (157 aa):
MPPSDMQRTMRSTELPIPSTIADGDKENQSPVRTSSDESRSSDLPASYLDIPLDEIQGEVPIYENASAIRRKLNKLLETKAKIPGTTKTFNKTTMSKELCAIADRHHAFETHQGMETTGPSVAALTRFLKQSGGMGGGDGKTYYLGNMLLEKLRIWN

Radius of gyration: 25.57 Å; chains: 1; bounding box: 66×78×32 Å

Organism: NCBI:txid798071

pLDDT: mean 73.77, std 17.21, range [37.84, 95.31]

Secondary structure (DSSP, 8-state):
---------------------------------------S-SSS-SSGGG------TT----SS-HHHHHHHHHHHHHTTPBPTTSS-B--HHHHHHHHHHHHTTS--EEETTEEE-S---HHHHHHHHH--SSSS---HHHHHHHHHHHHHHHHH-